Protein AF-A0A7W1GXA9-F1 (afdb_monomer)

Foldseek 3Di:
DLVVLVVVLVVLVVVLVVLVVVCVVVVHDQDDPPRVLLVVLVVVPDPDPVVVLVVLVVCVVVVVGDSSNSVSNSSNSVSVVVSVVSVVVSVVVVVCCVPPNDPVSNVVVVVVVVVVPD

Radius of gyration: 20.7 Å; Cα contacts (8 Å, |Δi|>4): 66; chains: 1; bounding box: 39×22×70 Å

Sequence (118 aa):
ELKLTNVARASLEELCLDYEDFLRQKQLPLWERSDPRRQEISRQRFSTADQFSIFVREMSQKQQGSIPEIAANGALVLLSVTCNLLNRQITAQAEAFQNEGGFTERLYRTRKAAQQHP

Mean predicted aligned error: 6.04 Å

Solvent-accessible surface area (backbone atoms only — not comparable to full-atom values): 6700 Å² total; per-residue (Å²): 106,68,70,57,56,52,51,53,42,51,56,50,53,51,52,42,51,53,38,54,48,51,30,58,77,68,74,36,77,80,77,57,93,82,38,66,67,56,55,53,58,65,68,65,64,67,91,46,71,66,59,46,53,52,50,32,52,53,41,29,75,69,68,74,43,53,56,72,41,44,45,40,49,48,48,46,48,53,46,52,53,50,46,55,52,49,52,53,50,49,52,53,52,50,52,46,36,73,76,60,45,49,74,69,54,42,53,50,52,54,53,53,52,61,71,73,57,132

pLDDT: mean 91.74, std 8.84, range [52.88, 98.69]

Secondary structure (DSSP, 8-state):
-HHHHHHHHHHHHHHHHHHHHHHHHTTPPPPPTT-HHHHHHHHH--SSHHHHHHHHHHHHHTTSS-HHHHHHHHHHHHHHHHHHHHHHHHHHHHHHHHHH--HHHHHHHHHHHHHH--

Structure (mmCIF, N/CA/C/O backbone):
data_AF-A0A7W1GXA9-F1
#
_entry.id   AF-A0A7W1GXA9-F1
#
loop_
_atom_site.group_PDB
_atom_site.id
_atom_site.type_symbol
_atom_site.label_atom_id
_atom_site.label_alt_id
_atom_site.label_comp_id
_atom_site.label_asym_id
_atom_site.label_entity_id
_atom_site.label_seq_id
_atom_site.pdbx_PDB_ins_code
_atom_site.Cartn_x
_atom_site.Cartn_y
_atom_site.Cartn_z
_atom_site.occupancy
_atom_site.B_iso_or_equiv
_atom_site.auth_seq_id
_atom_site.auth_comp_id
_atom_site.auth_asym_id
_atom_site.auth_atom_id
_atom_site.pdbx_PDB_model_num
ATOM 1 N N . GLU A 1 1 ? -12.512 6.752 17.268 1.00 72.88 1 GLU A N 1
ATOM 2 C CA . GLU A 1 1 ? -11.450 5.867 16.743 1.00 72.88 1 GLU A CA 1
ATOM 3 C C . GLU A 1 1 ? -11.895 5.124 15.491 1.00 72.88 1 GLU A C 1
ATOM 5 O O . GLU A 1 1 ? -11.421 5.503 14.434 1.00 72.88 1 GLU A O 1
ATOM 10 N N . LEU A 1 2 ? -12.885 4.222 15.552 1.00 82.19 2 LEU A N 1
ATOM 11 C CA . LEU A 1 2 ? -13.383 3.464 14.383 1.00 82.19 2 LEU A CA 1
ATOM 12 C C . LEU A 1 2 ? -13.675 4.322 13.131 1.00 82.19 2 LEU A C 1
ATOM 14 O O . LEU A 1 2 ? -13.318 3.954 12.017 1.00 82.19 2 LEU A O 1
ATOM 18 N N . LYS A 1 3 ? -14.278 5.508 13.307 1.00 84.12 3 LYS A N 1
ATOM 19 C CA . LYS A 1 3 ? -14.515 6.462 12.206 1.00 84.12 3 LYS A CA 1
ATOM 20 C C . LYS A 1 3 ? -13.219 6.921 11.520 1.00 84.12 3 LYS A C 1
ATOM 22 O O . LYS A 1 3 ? -13.185 6.982 10.301 1.00 84.12 3 LYS A O 1
ATOM 27 N N . LEU A 1 4 ? -12.165 7.215 12.285 1.00 89.38 4 LEU A N 1
ATOM 28 C CA . LEU A 1 4 ? -10.876 7.652 11.736 1.00 89.38 4 LEU A CA 1
ATOM 29 C C . LEU A 1 4 ? -10.165 6.503 11.016 1.00 89.38 4 LEU A C 1
ATOM 31 O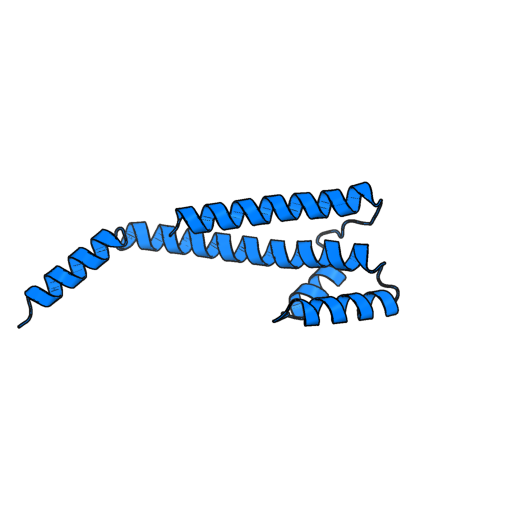 O . LEU A 1 4 ? -9.613 6.716 9.944 1.00 89.38 4 LEU A O 1
ATOM 35 N N . THR A 1 5 ? -10.239 5.281 11.553 1.00 88.38 5 THR A N 1
ATOM 36 C CA . THR A 1 5 ? -9.687 4.085 10.896 1.00 88.38 5 THR A CA 1
ATOM 37 C C . THR A 1 5 ? -10.400 3.790 9.573 1.00 88.38 5 THR A C 1
ATOM 39 O O . THR A 1 5 ? -9.750 3.451 8.588 1.00 88.38 5 THR A O 1
ATOM 42 N N . ASN A 1 6 ? -11.720 3.999 9.509 1.00 88.50 6 ASN A N 1
ATOM 43 C CA . ASN A 1 6 ? -12.480 3.892 8.261 1.00 88.50 6 ASN A CA 1
ATOM 44 C C . ASN A 1 6 ? -12.071 4.944 7.222 1.00 88.50 6 ASN A C 1
ATOM 46 O O . ASN A 1 6 ? -11.930 4.600 6.052 1.00 88.50 6 ASN A O 1
ATOM 50 N N . VAL A 1 7 ? -11.863 6.198 7.641 1.00 94.81 7 VAL A N 1
ATOM 51 C CA . VAL A 1 7 ? -11.375 7.262 6.747 1.00 94.81 7 VAL A CA 1
ATOM 52 C C . VAL A 1 7 ? -9.978 6.922 6.228 1.00 94.81 7 VAL A C 1
ATOM 54 O O . VAL A 1 7 ? -9.766 6.953 5.024 1.00 94.81 7 VAL A O 1
ATOM 57 N N . ALA A 1 8 ? -9.059 6.506 7.105 1.00 92.62 8 ALA A N 1
ATOM 58 C CA . ALA A 1 8 ? -7.715 6.091 6.705 1.00 92.62 8 ALA A CA 1
ATOM 59 C C . ALA A 1 8 ? -7.740 4.942 5.685 1.00 92.62 8 ALA A C 1
ATOM 61 O O . ALA A 1 8 ? -7.022 4.995 4.692 1.00 92.62 8 ALA A O 1
ATOM 62 N N . ARG A 1 9 ? -8.592 3.927 5.890 1.00 94.00 9 ARG A N 1
ATOM 63 C CA . ARG A 1 9 ? -8.766 2.832 4.925 1.00 94.00 9 ARG A CA 1
ATOM 64 C C . ARG A 1 9 ? -9.240 3.349 3.566 1.00 94.00 9 ARG A C 1
ATOM 66 O O . ARG A 1 9 ? -8.646 2.984 2.560 1.00 94.00 9 ARG A O 1
ATOM 73 N N . ALA A 1 10 ? -10.269 4.196 3.543 1.00 94.75 10 ALA A N 1
ATOM 74 C CA . ALA A 1 10 ? -10.794 4.761 2.301 1.00 94.75 10 ALA A CA 1
ATOM 75 C C . ALA A 1 10 ? -9.726 5.575 1.550 1.00 94.75 10 ALA A C 1
ATOM 77 O O . ALA A 1 10 ? -9.537 5.368 0.358 1.00 94.75 10 ALA A O 1
ATOM 78 N N . SER A 1 11 ? -8.954 6.410 2.254 1.00 96.50 11 SER A N 1
ATOM 79 C CA . SER A 1 11 ? -7.862 7.180 1.642 1.00 96.50 11 SER A CA 1
ATOM 80 C C . SER A 1 11 ? -6.764 6.296 1.041 1.00 96.50 11 SER A C 1
ATOM 82 O O . SER A 1 11 ? -6.186 6.645 0.018 1.00 96.50 11 SER A O 1
ATOM 84 N N . LEU A 1 12 ? -6.460 5.144 1.648 1.00 96.75 12 LEU A N 1
ATOM 85 C CA . LEU A 1 12 ? -5.490 4.204 1.075 1.00 96.75 12 LEU A CA 1
ATOM 86 C C . LEU A 1 12 ? -6.057 3.421 -0.116 1.00 96.75 12 LEU A C 1
ATOM 88 O O . LEU A 1 12 ? -5.301 3.071 -1.015 1.00 96.75 12 LEU A O 1
ATOM 92 N N . GLU A 1 13 ? -7.363 3.149 -0.137 1.00 95.81 13 GLU A N 1
ATOM 93 C CA . GLU A 1 13 ? -8.033 2.550 -1.297 1.00 95.81 13 GLU A CA 1
ATOM 94 C C . GLU A 1 13 ? -8.068 3.513 -2.487 1.00 95.81 13 GLU A C 1
ATOM 96 O O . GLU A 1 13 ? -7.795 3.086 -3.605 1.00 95.81 13 GLU A O 1
ATOM 101 N N . GLU A 1 14 ? -8.303 4.805 -2.251 1.00 97.62 14 GLU A N 1
ATOM 102 C CA . GLU A 1 14 ? -8.152 5.845 -3.278 1.00 97.62 14 GLU A CA 1
ATOM 103 C C . GLU A 1 14 ? -6.709 5.904 -3.798 1.00 97.62 14 GLU A C 1
ATOM 105 O O . GLU A 1 14 ? -6.488 5.861 -5.005 1.00 97.62 14 GLU A O 1
ATOM 110 N N . LEU A 1 15 ? -5.716 5.865 -2.903 1.00 97.75 15 LEU A N 1
ATOM 111 C CA . LEU A 1 15 ? -4.307 5.841 -3.302 1.00 97.75 15 LEU A CA 1
ATOM 112 C C . LEU A 1 15 ? -3.937 4.595 -4.131 1.00 97.75 15 LEU A C 1
ATOM 114 O O . LEU A 1 15 ? -3.069 4.671 -5.001 1.00 97.75 15 LEU A O 1
ATOM 118 N N . CYS A 1 16 ? -4.574 3.442 -3.898 1.00 97.62 16 CYS A N 1
ATOM 119 C CA . CYS A 1 16 ? -4.411 2.282 -4.779 1.00 97.62 16 CYS A CA 1
ATOM 120 C C . CYS A 1 16 ? -4.892 2.595 -6.201 1.00 97.62 16 CYS A C 1
ATOM 122 O O . CYS A 1 16 ? -4.168 2.324 -7.158 1.00 97.62 16 CYS A O 1
ATOM 124 N N . LEU A 1 17 ? -6.075 3.200 -6.339 1.00 98.00 17 LEU A N 1
ATOM 125 C CA . LEU A 1 17 ? -6.617 3.582 -7.645 1.00 98.00 17 LEU A CA 1
ATOM 126 C C . LEU A 1 17 ? -5.702 4.588 -8.356 1.00 98.00 17 LEU A C 1
ATOM 128 O O . LEU A 1 17 ? -5.446 4.435 -9.548 1.00 98.00 17 LEU A O 1
ATOM 132 N N . ASP A 1 18 ? -5.123 5.542 -7.623 1.00 98.31 18 ASP A N 1
ATOM 133 C CA . ASP A 1 18 ? -4.162 6.502 -8.178 1.00 98.31 18 ASP A CA 1
ATOM 134 C C . ASP A 1 18 ? -2.915 5.813 -8.763 1.00 98.31 18 ASP A C 1
ATOM 136 O O . ASP A 1 18 ? -2.422 6.198 -9.827 1.00 98.31 18 ASP A O 1
ATOM 140 N N . TYR A 1 19 ? -2.395 4.769 -8.105 1.00 98.44 19 TYR A N 1
ATOM 141 C CA . TYR A 1 19 ? -1.250 4.008 -8.620 1.00 98.44 19 TYR A CA 1
ATOM 142 C C . TYR A 1 19 ? -1.612 3.091 -9.796 1.00 98.44 19 TYR A C 1
ATOM 144 O O . TYR A 1 19 ? -0.808 2.949 -10.722 1.00 98.44 19 TYR A O 1
ATOM 152 N N . GLU A 1 20 ? -2.801 2.485 -9.793 1.00 98.31 20 GLU A N 1
ATOM 153 C CA . GLU A 1 20 ? -3.318 1.736 -10.947 1.00 98.31 20 GLU A CA 1
ATOM 154 C C . GLU A 1 20 ? -3.468 2.658 -12.168 1.00 98.31 20 GLU A C 1
ATOM 156 O O . GLU A 1 20 ? -3.038 2.322 -13.277 1.00 98.31 20 GLU A O 1
ATOM 161 N N . ASP A 1 21 ? -3.978 3.869 -11.951 1.00 98.56 21 ASP A N 1
ATOM 162 C CA . ASP A 1 21 ? -4.108 4.896 -12.976 1.00 98.56 21 ASP A CA 1
ATOM 163 C C . ASP A 1 21 ? -2.761 5.416 -13.465 1.00 98.56 21 ASP A C 1
ATOM 165 O O . ASP A 1 21 ? -2.573 5.586 -14.673 1.00 98.56 21 ASP A O 1
ATOM 169 N N . PHE A 1 22 ? -1.795 5.600 -12.567 1.00 98.56 22 PHE A N 1
ATOM 170 C CA . PHE A 1 22 ? -0.425 5.939 -12.936 1.00 98.56 22 PHE A CA 1
ATOM 171 C C . PHE A 1 22 ? 0.183 4.892 -13.881 1.00 98.56 22 PHE A C 1
ATOM 173 O O . PHE A 1 22 ? 0.739 5.252 -14.924 1.00 98.56 22 PHE A O 1
ATOM 180 N N . LEU A 1 23 ? 0.050 3.600 -13.556 1.00 98.69 23 LEU A N 1
ATOM 181 C CA . LEU A 1 23 ? 0.538 2.505 -14.401 1.00 98.69 23 LEU A CA 1
ATOM 182 C C . LEU A 1 23 ? -0.149 2.522 -15.771 1.00 98.69 23 LEU A C 1
ATOM 184 O O . LEU A 1 23 ? 0.523 2.496 -16.805 1.00 98.69 23 LEU A O 1
ATOM 188 N N . ARG A 1 24 ? -1.479 2.662 -15.781 1.00 98.50 24 ARG A N 1
ATOM 189 C CA . ARG A 1 24 ? -2.303 2.731 -16.993 1.00 98.50 24 ARG A CA 1
ATOM 190 C C . ARG A 1 24 ? -1.900 3.889 -17.907 1.00 98.50 24 ARG A C 1
ATOM 192 O O . ARG A 1 24 ? -1.655 3.676 -19.093 1.00 98.50 24 ARG A O 1
ATOM 199 N N . GLN A 1 25 ? -1.778 5.103 -17.370 1.00 98.56 25 GLN A N 1
ATOM 200 C CA . GLN A 1 25 ? -1.400 6.297 -18.136 1.00 98.56 25 GLN A CA 1
ATOM 201 C C . GLN A 1 25 ? 0.012 6.189 -18.728 1.00 98.56 25 GLN A C 1
ATOM 203 O O . GLN A 1 25 ? 0.271 6.679 -19.829 1.00 98.56 25 GLN A O 1
ATOM 208 N N . LYS A 1 26 ? 0.930 5.532 -18.012 1.00 98.06 26 LYS A N 1
ATOM 209 C CA . LYS A 1 26 ? 2.316 5.319 -18.446 1.00 98.06 26 LYS A CA 1
ATOM 210 C C . LYS A 1 26 ? 2.511 4.062 -19.300 1.00 98.06 26 LYS A C 1
ATOM 212 O O . LYS A 1 26 ? 3.642 3.810 -19.702 1.00 98.06 26 LYS A O 1
ATOM 217 N N . GLN A 1 27 ? 1.444 3.307 -19.591 1.00 98.12 27 GLN A N 1
ATOM 218 C CA . GLN A 1 27 ? 1.498 2.018 -20.299 1.00 98.12 27 GLN A CA 1
ATOM 219 C C . GLN A 1 27 ? 2.468 1.025 -19.633 1.00 98.12 27 GLN A C 1
ATOM 221 O O . GLN A 1 27 ? 3.163 0.260 -20.301 1.00 98.12 27 GLN A O 1
ATOM 226 N N . LEU A 1 28 ? 2.533 1.058 -18.301 1.00 98.44 28 LEU A N 1
ATOM 227 C CA . LEU A 1 28 ? 3.356 0.158 -17.504 1.00 98.44 28 LEU A CA 1
ATOM 228 C C . LEU A 1 28 ? 2.529 -1.060 -17.066 1.00 98.44 28 LEU A C 1
ATOM 230 O O . LEU A 1 28 ? 1.350 -0.905 -16.739 1.00 98.44 28 LEU A O 1
ATOM 234 N N . PRO A 1 29 ? 3.123 -2.265 -17.020 1.00 97.75 29 PRO A N 1
ATOM 235 C CA . PRO A 1 29 ? 2.414 -3.462 -16.588 1.00 97.75 29 PRO A CA 1
ATOM 236 C C . PRO A 1 29 ? 1.910 -3.354 -15.145 1.00 97.75 29 PRO A C 1
ATOM 238 O O . PRO A 1 29 ? 2.680 -3.049 -14.231 1.00 97.75 29 PRO A O 1
ATOM 241 N N . LEU A 1 30 ? 0.634 -3.677 -14.934 1.00 98.25 30 LEU A N 1
ATOM 242 C CA . LEU A 1 30 ? 0.099 -4.000 -13.613 1.00 98.25 30 LEU A CA 1
ATOM 243 C C . LEU A 1 30 ? 0.417 -5.465 -13.298 1.00 98.25 30 LEU A C 1
ATOM 245 O O . LEU A 1 30 ? 0.197 -6.348 -14.126 1.00 98.25 30 LEU A O 1
ATOM 249 N N . TRP A 1 31 ? 0.963 -5.732 -12.115 1.00 97.94 31 TRP A N 1
ATOM 250 C CA . TRP A 1 31 ? 1.353 -7.080 -11.719 1.00 97.94 31 TRP A CA 1
ATOM 251 C C . TRP A 1 31 ? 0.155 -7.876 -11.212 1.00 97.94 31 TRP A C 1
ATOM 253 O O . TRP A 1 31 ? -0.484 -7.520 -10.218 1.00 97.94 31 TRP A O 1
ATOM 263 N N . GLU A 1 32 ? -0.087 -9.013 -11.856 1.00 96.00 32 GLU A N 1
ATOM 264 C CA . GLU A 1 32 ? -1.107 -9.971 -11.448 1.00 96.00 32 GLU A CA 1
ATOM 265 C C . GLU A 1 32 ? -0.855 -10.533 -10.051 1.00 96.00 32 GLU A C 1
ATOM 267 O O . GLU A 1 32 ? 0.266 -10.550 -9.533 1.00 96.00 32 GLU A O 1
ATOM 272 N N . ARG A 1 33 ? -1.905 -11.077 -9.427 1.00 90.50 33 ARG A N 1
ATOM 273 C CA . ARG A 1 33 ? -1.801 -11.566 -8.044 1.00 90.50 33 ARG A CA 1
ATOM 274 C C . ARG A 1 33 ? -0.738 -12.647 -7.845 1.00 90.50 33 ARG A C 1
ATOM 276 O O . ARG A 1 33 ? -0.146 -12.696 -6.767 1.00 90.50 33 ARG A O 1
ATOM 283 N N . SER A 1 34 ? -0.516 -13.478 -8.862 1.00 94.00 34 SER A N 1
ATOM 284 C CA . SER A 1 34 ? 0.456 -14.574 -8.881 1.00 94.00 34 SER A CA 1
ATOM 285 C C . SER A 1 34 ? 1.882 -14.144 -9.230 1.00 94.00 34 SER A C 1
ATOM 287 O O . SER A 1 34 ? 2.768 -14.996 -9.237 1.00 94.00 34 SER A O 1
ATOM 289 N N . ASP A 1 35 ? 2.123 -12.865 -9.530 1.00 96.19 35 ASP A N 1
ATOM 290 C CA . ASP A 1 35 ? 3.456 -12.392 -9.894 1.00 96.19 35 ASP A CA 1
ATOM 291 C C . ASP A 1 35 ? 4.440 -12.590 -8.717 1.00 96.19 35 ASP A C 1
ATOM 293 O O . ASP A 1 35 ? 4.193 -12.096 -7.606 1.00 96.19 35 ASP A O 1
ATOM 297 N N . PRO A 1 36 ? 5.563 -13.306 -8.920 1.00 95.56 36 PRO A N 1
ATOM 298 C CA . PRO A 1 36 ? 6.520 -13.601 -7.856 1.00 95.56 36 PRO A CA 1
ATOM 299 C C . PRO A 1 36 ? 7.148 -12.338 -7.251 1.00 95.56 36 PRO A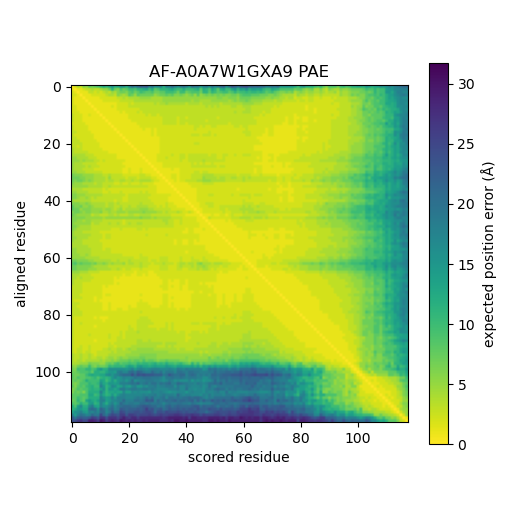 C 1
ATOM 301 O O . PRO A 1 36 ? 7.483 -12.338 -6.063 1.00 95.56 36 PRO A O 1
ATOM 304 N N . ARG A 1 37 ? 7.238 -11.237 -8.010 1.00 96.06 37 ARG A N 1
ATOM 305 C CA . ARG A 1 37 ? 7.756 -9.949 -7.527 1.00 96.06 37 ARG A CA 1
ATOM 306 C C . ARG A 1 37 ? 6.891 -9.379 -6.403 1.00 96.06 37 ARG A C 1
ATOM 308 O O . ARG A 1 37 ? 7.419 -8.781 -5.467 1.00 96.06 37 ARG A O 1
ATOM 315 N N . ARG A 1 38 ? 5.574 -9.628 -6.424 1.00 95.88 38 ARG A N 1
ATOM 316 C CA . ARG A 1 38 ? 4.667 -9.220 -5.334 1.00 95.88 38 ARG A CA 1
ATOM 317 C C . ARG A 1 38 ? 4.992 -9.948 -4.034 1.00 95.88 38 ARG A C 1
ATOM 319 O O . ARG A 1 38 ? 4.987 -9.339 -2.965 1.00 95.88 38 ARG A O 1
ATOM 326 N N . GLN A 1 39 ? 5.295 -11.245 -4.116 1.00 92.50 39 GLN A N 1
ATOM 327 C CA . GLN A 1 39 ? 5.677 -12.022 -2.937 1.00 92.50 39 GLN A CA 1
ATOM 328 C C . GLN A 1 39 ? 7.026 -11.572 -2.384 1.00 92.50 39 GLN A C 1
ATOM 330 O O . GLN A 1 39 ? 7.178 -11.481 -1.169 1.00 92.50 39 GLN A O 1
ATOM 335 N N . GLU A 1 40 ? 7.985 -11.276 -3.262 1.00 94.44 40 GLU A N 1
ATOM 336 C CA . GLU A 1 40 ? 9.298 -10.781 -2.860 1.00 94.44 40 GLU A CA 1
ATOM 337 C C . GLU A 1 40 ? 9.176 -9.482 -2.054 1.00 94.44 40 GLU A C 1
ATOM 339 O O . GLU A 1 40 ? 9.636 -9.423 -0.916 1.00 94.44 40 GLU A O 1
ATOM 344 N N . ILE A 1 41 ? 8.436 -8.493 -2.567 1.00 94.88 41 ILE A N 1
ATOM 345 C CA . ILE A 1 41 ? 8.179 -7.221 -1.869 1.00 94.88 41 ILE A CA 1
ATOM 346 C C . ILE A 1 41 ? 7.541 -7.449 -0.497 1.00 94.88 41 ILE A C 1
ATOM 348 O O . ILE A 1 41 ? 7.956 -6.848 0.494 1.00 94.88 41 ILE A O 1
ATOM 352 N N . SER A 1 42 ? 6.561 -8.352 -0.406 1.00 91.06 42 SER A N 1
ATOM 353 C CA . SER A 1 42 ? 5.915 -8.656 0.872 1.00 91.06 42 SER A CA 1
ATOM 354 C C . SER A 1 42 ? 6.862 -9.309 1.889 1.00 91.06 42 SER A C 1
ATOM 356 O O . SER A 1 42 ? 6.653 -9.139 3.093 1.00 91.06 42 SER A O 1
ATOM 358 N N . ARG A 1 43 ? 7.870 -10.073 1.446 1.00 93.19 43 ARG A N 1
ATOM 359 C CA . ARG A 1 43 ? 8.839 -10.743 2.333 1.00 93.19 43 ARG A CA 1
ATOM 360 C C . ARG A 1 43 ? 9.863 -9.779 2.917 1.00 93.19 43 ARG A C 1
ATOM 362 O O . ARG A 1 43 ? 10.294 -10.000 4.044 1.00 93.19 43 ARG A O 1
ATOM 369 N N . GLN A 1 44 ? 10.199 -8.712 2.195 1.00 93.50 44 GLN A N 1
ATOM 370 C CA . GLN A 1 44 ? 11.222 -7.750 2.613 1.00 93.50 44 GLN A CA 1
ATOM 371 C C . GLN A 1 44 ? 10.855 -6.966 3.882 1.00 93.50 44 GLN A C 1
ATOM 373 O O . GLN A 1 44 ? 11.751 -6.537 4.600 1.00 93.50 44 GLN A O 1
ATOM 378 N N . ARG A 1 45 ? 9.554 -6.810 4.189 1.00 90.69 45 ARG A N 1
ATOM 379 C CA . ARG A 1 45 ? 9.056 -6.135 5.408 1.00 90.69 45 ARG A CA 1
ATOM 380 C C . ARG A 1 45 ? 9.773 -4.804 5.685 1.00 90.69 45 ARG A C 1
ATOM 382 O O . ARG A 1 45 ? 10.310 -4.596 6.769 1.00 90.69 45 ARG A O 1
ATOM 389 N N . PHE A 1 46 ? 9.784 -3.923 4.687 1.00 94.94 46 PHE A N 1
ATOM 390 C CA . PHE A 1 46 ? 10.464 -2.632 4.772 1.00 94.94 46 PHE A CA 1
ATOM 391 C C . PHE A 1 46 ? 10.016 -1.829 5.996 1.00 94.94 46 PHE A C 1
ATOM 393 O O . PHE A 1 46 ? 8.820 -1.657 6.233 1.00 94.94 46 PHE A O 1
ATOM 400 N N . SER A 1 47 ? 10.988 -1.290 6.728 1.00 93.94 47 SER A N 1
ATOM 401 C CA . SER A 1 47 ? 10.738 -0.388 7.855 1.00 93.94 47 SER A CA 1
ATOM 402 C C . SER A 1 47 ? 10.664 1.073 7.416 1.00 93.94 47 SER A C 1
ATOM 404 O O . SER A 1 47 ? 10.121 1.902 8.143 1.00 93.94 47 SER A O 1
ATOM 406 N N . THR A 1 48 ? 11.225 1.410 6.248 1.00 96.31 48 THR A N 1
ATOM 407 C CA . THR A 1 48 ? 11.270 2.785 5.733 1.00 96.31 48 THR A CA 1
ATOM 408 C C . THR A 1 48 ? 11.050 2.851 4.223 1.00 96.31 48 THR A C 1
ATOM 410 O O . THR A 1 48 ? 11.300 1.892 3.488 1.00 96.31 48 THR A O 1
ATOM 413 N N . ALA A 1 49 ? 10.627 4.027 3.749 1.00 94.44 49 ALA A N 1
ATOM 414 C CA . ALA A 1 49 ? 10.522 4.318 2.322 1.00 94.44 49 ALA A CA 1
ATOM 415 C C . ALA A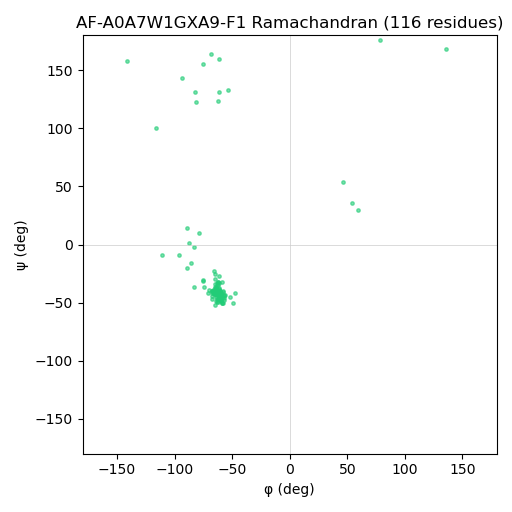 1 49 ? 11.889 4.270 1.615 1.00 94.44 49 ALA A C 1
ATOM 417 O O . ALA A 1 49 ? 11.968 3.828 0.471 1.00 94.44 49 ALA A O 1
ATOM 418 N N . ASP A 1 50 ? 12.973 4.646 2.302 1.00 97.00 50 ASP A N 1
ATOM 419 C CA . ASP A 1 50 ? 14.325 4.591 1.738 1.00 97.00 50 ASP A CA 1
ATOM 420 C C . ASP A 1 50 ? 14.750 3.153 1.434 1.00 97.00 50 ASP A C 1
ATOM 422 O O . ASP A 1 50 ? 15.246 2.888 0.339 1.00 97.00 50 ASP A O 1
ATOM 426 N N . GLN A 1 51 ? 14.483 2.210 2.347 1.00 97.56 51 GLN A N 1
ATOM 427 C CA . GLN A 1 51 ? 14.753 0.784 2.121 1.00 97.56 51 GLN A CA 1
ATOM 428 C C . GLN A 1 51 ? 13.979 0.255 0.911 1.00 97.56 51 GLN A C 1
ATOM 430 O O . GLN A 1 51 ? 14.548 -0.432 0.064 1.00 97.56 51 GLN A O 1
ATOM 435 N N . PHE A 1 52 ? 12.702 0.629 0.794 1.00 97.75 52 PHE A N 1
ATOM 436 C CA . PHE A 1 52 ? 11.903 0.295 -0.380 1.00 97.75 52 PHE A CA 1
ATOM 437 C C . PHE A 1 52 ? 12.498 0.902 -1.661 1.00 97.75 52 PHE A C 1
ATOM 439 O O . PHE A 1 52 ? 12.630 0.211 -2.667 1.00 97.75 52 PHE A O 1
ATOM 446 N N . SER A 1 53 ? 12.935 2.163 -1.628 1.00 97.81 53 SER A N 1
ATOM 447 C CA . SER A 1 53 ? 13.526 2.833 -2.793 1.00 97.81 53 SER A CA 1
ATOM 448 C C . SER A 1 53 ? 14.839 2.188 -3.258 1.00 97.81 53 SER A C 1
ATOM 450 O O . SER A 1 53 ? 15.080 2.083 -4.462 1.00 97.81 53 SER A O 1
ATOM 452 N N . ILE A 1 54 ? 15.673 1.720 -2.321 1.00 98.12 54 ILE A N 1
ATOM 453 C CA . ILE A 1 54 ? 16.906 0.980 -2.618 1.00 98.12 54 ILE A CA 1
ATOM 454 C C . ILE A 1 54 ? 16.546 -0.338 -3.303 1.00 98.12 54 ILE A C 1
ATOM 456 O O . ILE A 1 54 ? 17.049 -0.623 -4.389 1.00 98.12 54 ILE A O 1
ATOM 460 N N . PHE A 1 55 ? 15.596 -1.081 -2.738 1.00 97.88 55 PHE A N 1
ATOM 461 C CA . PHE A 1 55 ? 15.128 -2.344 -3.298 1.00 97.88 55 PHE A CA 1
ATOM 462 C C . PHE A 1 55 ? 14.550 -2.191 -4.718 1.00 97.88 55 PHE A C 1
ATOM 464 O O . PHE A 1 55 ? 14.865 -2.977 -5.613 1.00 97.88 55 PHE A O 1
ATOM 471 N N . VAL A 1 56 ? 13.771 -1.133 -4.971 1.00 98.31 56 VAL A N 1
ATOM 472 C CA . VAL A 1 56 ? 13.263 -0.794 -6.315 1.00 98.31 56 VAL A CA 1
ATOM 473 C C . VAL A 1 56 ? 14.415 -0.616 -7.313 1.00 98.31 56 VAL A C 1
ATOM 475 O O . VAL A 1 56 ? 14.356 -1.134 -8.433 1.00 98.31 56 VAL A O 1
ATOM 478 N N . ARG A 1 57 ? 15.482 0.096 -6.922 1.00 98.19 57 ARG A N 1
ATOM 479 C CA . ARG A 1 57 ? 16.663 0.303 -7.780 1.00 98.19 57 ARG A CA 1
ATOM 480 C C . ARG A 1 57 ? 17.378 -1.014 -8.069 1.00 98.19 57 ARG A C 1
ATOM 482 O O . ARG A 1 57 ? 17.731 -1.256 -9.221 1.00 98.19 57 ARG A O 1
ATOM 489 N N . GLU A 1 58 ? 17.542 -1.874 -7.069 1.00 97.56 58 GLU A N 1
ATOM 490 C CA . GLU A 1 58 ? 18.166 -3.193 -7.230 1.00 97.56 58 GLU A CA 1
ATOM 491 C C . GLU A 1 58 ? 17.374 -4.105 -8.175 1.00 97.56 58 GLU A C 1
ATOM 493 O O . GLU A 1 58 ? 17.954 -4.762 -9.040 1.00 97.56 58 GLU A O 1
ATOM 498 N N . MET A 1 59 ? 16.044 -4.139 -8.059 1.00 97.38 59 MET A N 1
ATOM 499 C CA . MET A 1 59 ? 15.192 -4.896 -8.981 1.00 97.38 59 MET A CA 1
ATOM 500 C C . MET A 1 59 ? 15.308 -4.386 -10.419 1.00 97.38 59 MET A C 1
ATOM 502 O O . MET A 1 59 ? 15.379 -5.183 -11.357 1.00 97.38 59 MET A O 1
ATOM 506 N N . SER A 1 60 ? 15.362 -3.064 -10.598 1.00 97.62 60 SER A N 1
ATOM 507 C CA . SER A 1 60 ? 15.509 -2.470 -11.926 1.00 97.62 60 SER A CA 1
ATOM 508 C C . SER A 1 60 ? 16.878 -2.785 -12.540 1.00 97.62 60 SER A C 1
ATOM 510 O O . SER A 1 60 ? 16.954 -3.148 -13.711 1.00 97.62 60 SER A O 1
ATOM 512 N N . GLN A 1 61 ? 17.953 -2.773 -11.741 1.00 97.62 61 GLN A N 1
ATOM 513 C CA . GLN A 1 61 ? 19.288 -3.222 -12.169 1.00 97.62 61 GLN A CA 1
ATOM 514 C C . GLN A 1 61 ? 19.308 -4.702 -12.582 1.00 97.62 61 GLN A C 1
ATOM 516 O O . GLN A 1 61 ? 20.017 -5.075 -13.515 1.00 97.62 61 GLN A O 1
ATOM 521 N N . LYS A 1 62 ? 18.486 -5.539 -11.938 1.00 9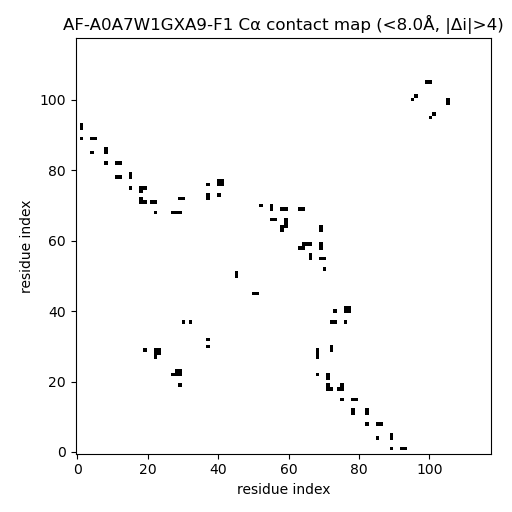6.62 62 LYS A N 1
ATOM 522 C CA . LYS A 1 62 ? 18.270 -6.950 -12.301 1.00 96.62 62 LYS A CA 1
ATOM 523 C C . LYS A 1 62 ? 17.327 -7.138 -13.501 1.00 96.62 62 LYS A C 1
ATOM 525 O O . LYS A 1 62 ? 16.923 -8.265 -13.766 1.00 96.62 62 LYS A O 1
ATOM 530 N N . GLN A 1 63 ? 16.966 -6.063 -14.208 1.00 95.19 63 GLN A N 1
ATOM 531 C CA . GLN A 1 63 ? 16.082 -6.070 -15.381 1.00 95.19 63 GLN A CA 1
ATOM 532 C C . GLN A 1 63 ? 14.678 -6.636 -15.101 1.00 95.19 63 GLN A C 1
ATOM 534 O O . GLN A 1 63 ? 14.025 -7.173 -15.990 1.00 95.19 63 GLN A O 1
ATOM 539 N N . GLN A 1 64 ? 14.178 -6.491 -13.870 1.00 94.69 64 GLN A N 1
ATOM 540 C CA . GLN A 1 64 ? 12.850 -6.986 -13.466 1.00 94.69 64 GLN A CA 1
ATOM 541 C C . GLN A 1 64 ? 11.720 -5.972 -13.700 1.00 94.69 64 GLN A C 1
ATOM 543 O O . GLN A 1 64 ? 10.630 -6.119 -13.144 1.00 94.69 64 GLN A O 1
ATOM 548 N N . GLY A 1 65 ? 11.992 -4.925 -14.475 1.00 95.88 65 GLY A N 1
ATOM 549 C CA . GLY A 1 65 ? 11.081 -3.820 -14.748 1.00 95.88 65 GLY A CA 1
ATOM 550 C C . GLY A 1 65 ? 11.774 -2.463 -14.656 1.00 95.88 65 GLY A C 1
ATOM 551 O O . GLY A 1 65 ? 12.911 -2.325 -14.185 1.00 95.88 65 GLY A O 1
ATOM 552 N N . SER A 1 66 ? 11.074 -1.434 -15.118 1.00 98.25 66 SER A N 1
ATOM 553 C CA . SER A 1 66 ? 11.524 -0.053 -14.939 1.00 98.25 66 SER A CA 1
ATOM 554 C C . SER A 1 66 ? 11.303 0.412 -13.493 1.00 98.25 66 SER A C 1
ATOM 556 O O . SER A 1 66 ? 10.412 -0.081 -12.803 1.00 98.25 66 SER A O 1
ATOM 558 N N . ILE A 1 67 ? 12.081 1.396 -13.030 1.00 98.31 67 ILE A N 1
ATOM 559 C CA . ILE A 1 67 ? 11.876 2.019 -11.710 1.00 98.31 67 ILE A CA 1
ATOM 560 C C . ILE A 1 67 ? 10.412 2.446 -11.477 1.00 98.31 67 ILE A C 1
ATOM 562 O O . ILE A 1 67 ? 9.873 2.062 -10.441 1.00 98.31 67 ILE A O 1
ATOM 566 N N . PRO A 1 68 ? 9.735 3.193 -12.379 1.00 98.44 68 PRO A N 1
ATOM 567 C CA . PRO A 1 68 ? 8.346 3.592 -12.143 1.00 98.44 68 PRO A CA 1
ATOM 568 C C . PRO A 1 68 ? 7.372 2.406 -12.102 1.00 98.44 68 PRO A C 1
ATOM 570 O O . PRO A 1 68 ? 6.433 2.437 -11.312 1.00 98.44 68 PRO A O 1
ATOM 573 N N . GLU A 1 69 ? 7.604 1.349 -12.889 1.00 98.38 69 GLU A N 1
ATOM 574 C CA . GLU A 1 69 ? 6.785 0.129 -12.845 1.00 98.38 69 GLU A CA 1
ATOM 575 C C . GLU A 1 69 ? 6.919 -0.574 -11.491 1.00 98.38 69 GLU A C 1
ATOM 577 O O . GLU A 1 69 ? 5.916 -0.872 -10.843 1.00 98.38 69 GLU A O 1
ATOM 582 N N . ILE A 1 70 ? 8.157 -0.822 -11.057 1.00 98.44 70 ILE A N 1
ATOM 583 C CA . ILE A 1 70 ? 8.452 -1.539 -9.813 1.00 98.44 70 ILE A CA 1
ATOM 584 C C . ILE A 1 70 ? 7.987 -0.719 -8.605 1.00 98.44 70 ILE A C 1
ATOM 586 O O . ILE A 1 70 ? 7.402 -1.275 -7.679 1.00 98.44 70 ILE A O 1
ATOM 590 N N . ALA A 1 71 ? 8.208 0.599 -8.614 1.00 98.44 71 ALA A N 1
ATOM 591 C CA . ALA A 1 71 ? 7.786 1.482 -7.532 1.00 98.44 71 ALA A CA 1
ATOM 592 C C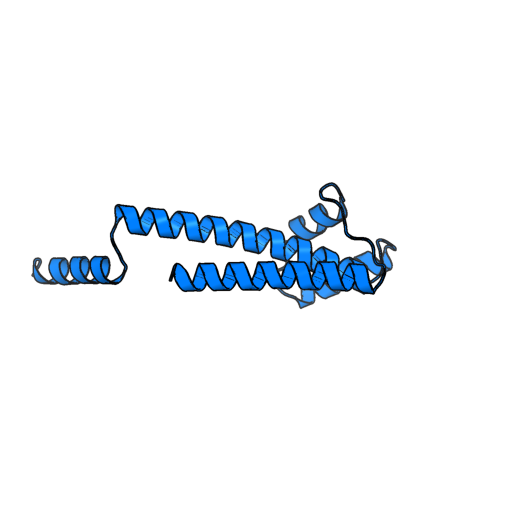 . ALA A 1 71 ? 6.260 1.494 -7.368 1.00 98.44 71 ALA A C 1
ATOM 594 O O . ALA A 1 71 ? 5.776 1.297 -6.255 1.00 98.44 71 ALA A O 1
ATOM 595 N N . ALA A 1 72 ? 5.506 1.676 -8.457 1.00 98.56 72 ALA A N 1
ATOM 596 C CA . ALA A 1 72 ? 4.047 1.736 -8.397 1.00 98.56 72 ALA A CA 1
ATOM 597 C C . ALA A 1 72 ? 3.434 0.378 -8.020 1.00 98.56 72 ALA A C 1
ATOM 599 O O . ALA A 1 72 ? 2.627 0.300 -7.096 1.00 98.56 72 ALA A O 1
ATOM 600 N N . ASN A 1 73 ? 3.873 -0.717 -8.650 1.00 98.56 73 ASN A N 1
ATOM 601 C CA . ASN A 1 73 ? 3.395 -2.052 -8.283 1.00 98.56 73 ASN A CA 1
ATOM 602 C C . ASN A 1 73 ? 3.801 -2.447 -6.857 1.00 98.56 73 ASN A C 1
ATOM 604 O O . ASN A 1 73 ? 3.028 -3.081 -6.138 1.00 98.56 73 ASN A O 1
ATOM 608 N N . GLY A 1 74 ? 4.997 -2.057 -6.419 1.00 98.06 74 GLY A N 1
ATOM 609 C CA . GLY A 1 74 ? 5.443 -2.281 -5.052 1.00 98.06 74 GLY A CA 1
ATOM 610 C C . GLY A 1 74 ? 4.625 -1.502 -4.031 1.00 98.06 74 GLY A C 1
ATOM 611 O O . GLY A 1 74 ? 4.217 -2.076 -3.021 1.00 98.06 74 GLY A O 1
ATOM 612 N N . ALA A 1 75 ? 4.298 -0.241 -4.322 1.00 98.06 75 ALA A N 1
ATOM 613 C CA . ALA A 1 75 ? 3.379 0.543 -3.508 1.00 98.06 75 ALA A CA 1
ATOM 614 C C . ALA A 1 75 ? 2.003 -0.135 -3.419 1.00 98.06 75 ALA A C 1
ATOM 616 O O . ALA A 1 75 ? 1.501 -0.314 -2.313 1.00 98.06 75 ALA A O 1
ATOM 617 N N . LEU A 1 76 ? 1.442 -0.617 -4.535 1.00 98.25 76 LEU A N 1
ATOM 618 C CA . LEU A 1 76 ? 0.173 -1.363 -4.547 1.00 98.25 76 LEU A CA 1
ATOM 619 C C . LEU A 1 76 ? 0.207 -2.616 -3.660 1.00 98.25 76 LEU A C 1
ATOM 621 O O . LEU A 1 76 ? -0.760 -2.911 -2.955 1.00 98.25 76 LEU A O 1
ATOM 625 N N . VAL A 1 77 ? 1.318 -3.359 -3.652 1.00 97.44 77 VAL A N 1
ATOM 626 C CA . VAL A 1 77 ? 1.490 -4.522 -2.764 1.00 97.44 77 VAL A CA 1
ATOM 627 C C . VAL A 1 77 ? 1.465 -4.097 -1.296 1.00 97.44 77 VAL A C 1
ATOM 629 O O . VAL A 1 77 ? 0.723 -4.683 -0.506 1.00 97.44 77 VAL A O 1
ATOM 632 N N . LEU A 1 78 ? 2.241 -3.075 -0.930 1.00 96.69 78 LEU A N 1
ATOM 633 C CA . LEU A 1 78 ? 2.329 -2.593 0.450 1.00 96.69 78 LEU A CA 1
ATOM 634 C C . LEU A 1 78 ? 1.001 -1.990 0.927 1.00 96.69 78 LEU A C 1
ATOM 636 O O . LEU A 1 78 ? 0.550 -2.298 2.029 1.00 96.69 78 LEU A O 1
ATOM 640 N N . LEU A 1 79 ? 0.333 -1.205 0.081 1.00 96.44 79 LEU A N 1
ATOM 641 C CA . LEU A 1 79 ? -0.988 -0.641 0.355 1.00 96.44 79 LEU A CA 1
ATOM 642 C C . LEU A 1 79 ? -2.032 -1.738 0.549 1.00 96.44 79 LEU A C 1
ATOM 644 O O . LEU A 1 79 ? -2.787 -1.693 1.515 1.00 96.44 79 LEU A O 1
ATOM 648 N N . SER A 1 80 ? -2.026 -2.775 -0.294 1.00 94.00 80 SER A N 1
ATOM 649 C CA . SER A 1 80 ? -2.930 -3.917 -0.137 1.00 94.00 80 SER A CA 1
ATOM 650 C C . SER A 1 80 ? -2.734 -4.620 1.211 1.00 94.00 80 SER A C 1
ATOM 652 O O . SER A 1 80 ? -3.712 -4.960 1.884 1.00 94.00 80 SER A O 1
ATOM 654 N N . VAL A 1 81 ? -1.487 -4.802 1.659 1.00 93.44 81 VAL A N 1
ATOM 655 C CA . VAL A 1 81 ? -1.199 -5.339 3.000 1.00 93.44 81 VAL A CA 1
ATOM 656 C C . VAL A 1 81 ? -1.735 -4.403 4.086 1.00 93.44 81 VAL A C 1
ATOM 658 O O . VAL A 1 81 ? -2.434 -4.867 4.987 1.00 93.44 81 VAL A O 1
ATOM 661 N N . THR A 1 82 ? -1.484 -3.097 3.988 1.00 95.00 82 THR A N 1
ATOM 662 C CA . THR A 1 82 ? -1.964 -2.115 4.970 1.00 95.00 82 THR A CA 1
ATOM 663 C C . THR A 1 82 ? -3.491 -2.068 5.043 1.00 95.00 82 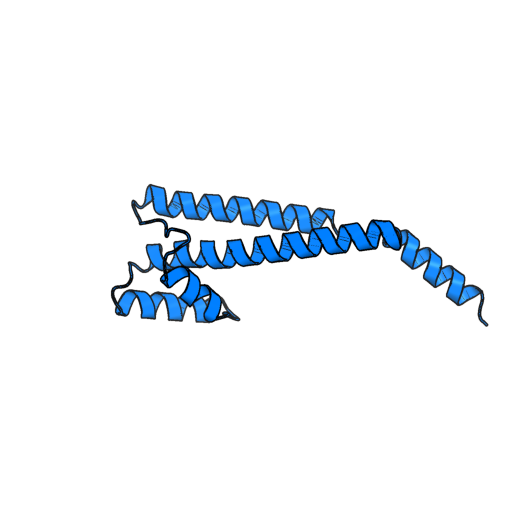THR A C 1
ATOM 665 O O . THR A 1 82 ? -4.037 -2.129 6.143 1.00 95.00 82 THR A O 1
ATOM 668 N N . CYS A 1 83 ? -4.205 -2.053 3.915 1.00 94.81 83 CYS A N 1
ATOM 669 C CA . CYS A 1 83 ? -5.670 -2.090 3.897 1.00 94.81 83 CYS A CA 1
ATOM 670 C C . CYS A 1 83 ? -6.215 -3.362 4.562 1.00 94.81 83 CYS A C 1
ATOM 672 O O . CYS A 1 83 ? -7.169 -3.298 5.337 1.00 94.81 83 CYS A O 1
ATOM 674 N N . ASN A 1 84 ? -5.575 -4.516 4.341 1.00 94.50 84 ASN A N 1
ATOM 675 C CA . ASN A 1 84 ? -5.944 -5.761 5.020 1.00 94.50 84 ASN A CA 1
ATOM 676 C C . ASN A 1 84 ? -5.729 -5.692 6.542 1.00 94.50 84 ASN A C 1
ATOM 678 O O . ASN A 1 84 ? -6.552 -6.204 7.304 1.00 94.50 84 ASN A O 1
ATOM 682 N N . LEU A 1 85 ? -4.648 -5.057 7.003 1.00 94.69 85 LEU A N 1
ATOM 683 C CA . LEU A 1 85 ? -4.396 -4.850 8.432 1.00 94.69 85 LEU A CA 1
ATOM 684 C C . LEU A 1 85 ? -5.408 -3.878 9.053 1.00 94.69 85 LEU A C 1
ATOM 686 O O 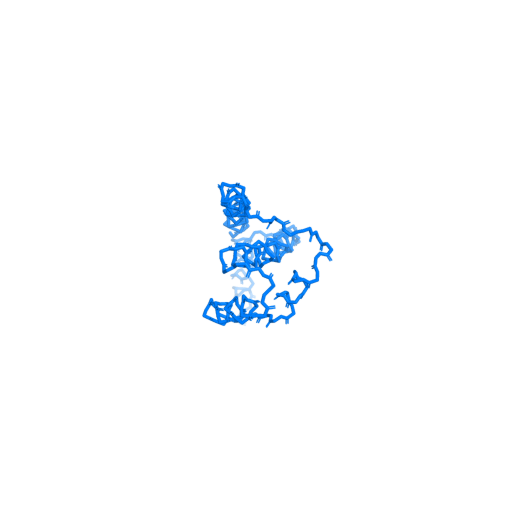. LEU A 1 85 ? -5.934 -4.162 10.129 1.00 94.69 85 LEU A O 1
ATOM 690 N N . LEU A 1 86 ? -5.741 -2.787 8.357 1.00 95.31 86 LEU A N 1
ATOM 691 C CA . LEU A 1 86 ? -6.770 -1.842 8.795 1.00 95.31 86 LEU A CA 1
ATOM 692 C C . LEU A 1 86 ? -8.147 -2.504 8.875 1.00 95.31 86 LEU A C 1
ATOM 694 O O . LEU A 1 86 ? -8.850 -2.298 9.858 1.00 95.31 86 LEU A O 1
ATOM 698 N N . ASN A 1 87 ? -8.509 -3.356 7.912 1.00 94.75 87 ASN A N 1
ATOM 699 C CA . ASN A 1 87 ? -9.750 -4.133 7.971 1.00 94.75 87 ASN A CA 1
ATOM 700 C C . ASN A 1 87 ? -9.820 -4.993 9.237 1.00 94.75 87 ASN A C 1
ATOM 702 O O . ASN A 1 87 ? -10.819 -4.958 9.950 1.00 94.75 87 ASN A O 1
ATOM 706 N N . ARG A 1 88 ? -8.736 -5.701 9.573 1.00 95.00 88 ARG A N 1
ATOM 707 C CA . ARG A 1 88 ? -8.664 -6.486 10.817 1.00 95.00 88 ARG A CA 1
ATOM 708 C C . ARG A 1 88 ? -8.774 -5.607 12.063 1.00 95.00 88 ARG A C 1
ATOM 710 O O . ARG A 1 88 ? -9.451 -5.989 13.013 1.00 95.00 88 ARG A O 1
ATOM 717 N N . GLN A 1 89 ? -8.148 -4.430 12.058 1.00 94.69 89 GLN A N 1
ATOM 718 C CA . GLN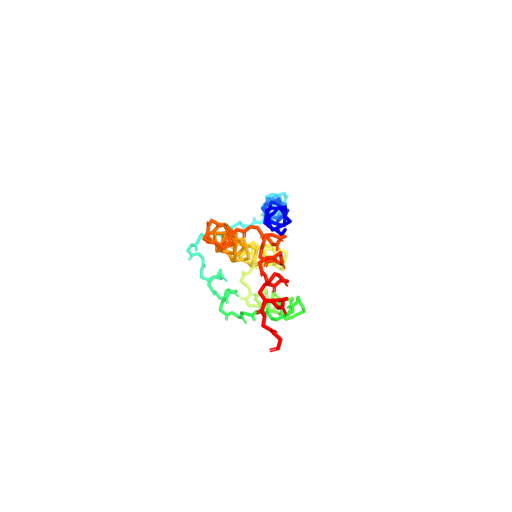 A 1 89 ? -8.247 -3.475 13.162 1.00 94.69 89 GLN A CA 1
ATOM 719 C C . GLN A 1 89 ? -9.680 -2.952 13.340 1.00 94.69 89 GLN A C 1
ATOM 721 O O . GLN A 1 89 ? -10.154 -2.867 14.470 1.00 94.69 89 GLN A O 1
ATOM 726 N N . ILE A 1 90 ? -10.379 -2.640 12.245 1.00 93.25 90 ILE A N 1
ATOM 727 C CA . ILE A 1 90 ? -11.786 -2.210 12.246 1.00 93.25 90 ILE A CA 1
ATOM 728 C C . ILE A 1 90 ? -12.671 -3.314 12.834 1.00 93.25 90 ILE A C 1
ATOM 730 O O . ILE A 1 90 ? -13.487 -3.025 13.709 1.00 93.25 90 ILE A O 1
ATOM 734 N N . THR A 1 91 ? -12.488 -4.569 12.407 1.00 92.88 91 THR A N 1
ATOM 735 C CA . THR A 1 91 ? -13.226 -5.720 12.954 1.00 92.88 91 THR A CA 1
ATOM 736 C C . THR A 1 91 ? -13.007 -5.855 14.460 1.00 92.88 91 THR A C 1
ATOM 738 O O . THR A 1 91 ? -13.977 -5.871 15.213 1.00 92.88 91 THR A O 1
ATOM 741 N N . ALA A 1 92 ? -11.753 -5.843 14.917 1.00 91.06 92 ALA A N 1
ATOM 742 C CA . ALA A 1 92 ? -11.435 -5.945 16.342 1.00 91.06 92 ALA A CA 1
ATOM 743 C C . ALA A 1 92 ? -12.017 -4.777 17.162 1.00 91.06 92 ALA A C 1
ATOM 745 O O . ALA A 1 92 ? -12.540 -4.969 18.258 1.00 91.06 92 ALA A O 1
ATOM 746 N N . GLN A 1 93 ? -11.971 -3.551 16.630 1.00 89.50 93 GLN A N 1
ATOM 747 C CA . GLN A 1 93 ? -12.575 -2.382 17.275 1.00 89.50 93 GLN A CA 1
ATOM 748 C C . GLN A 1 93 ? -14.103 -2.488 17.363 1.00 89.50 93 GLN A C 1
ATOM 750 O O . GLN A 1 93 ? -14.680 -2.045 18.357 1.00 89.50 93 GLN A O 1
ATOM 755 N N . ALA A 1 94 ? -14.757 -3.051 16.344 1.00 88.62 94 ALA A N 1
ATOM 756 C CA . ALA A 1 94 ? -16.199 -3.269 16.342 1.00 88.62 94 ALA A CA 1
ATOM 757 C C . ALA A 1 94 ? -16.611 -4.322 17.385 1.00 88.62 94 ALA A C 1
ATOM 759 O O . ALA A 1 94 ? -17.539 -4.076 18.154 1.00 88.62 94 ALA A O 1
ATOM 760 N N . GLU A 1 95 ? -15.884 -5.438 17.473 1.00 89.12 95 GLU A N 1
ATOM 761 C CA . GLU A 1 95 ? -16.103 -6.481 18.486 1.00 89.12 95 GLU A CA 1
ATOM 762 C C . GLU A 1 95 ? -15.902 -5.942 19.910 1.00 89.12 95 GLU A C 1
ATOM 764 O O . GLU A 1 95 ? -16.760 -6.118 20.776 1.00 89.12 95 GLU A O 1
ATOM 769 N N . ALA A 1 96 ? -14.812 -5.208 20.155 1.00 86.69 96 ALA A N 1
ATOM 770 C CA . ALA A 1 96 ? -14.559 -4.583 21.454 1.00 86.69 96 ALA A CA 1
ATOM 771 C C . ALA A 1 96 ? -15.646 -3.560 21.821 1.00 86.69 96 ALA A C 1
ATOM 773 O O . ALA A 1 96 ? -16.046 -3.454 22.979 1.00 86.69 96 ALA A O 1
ATOM 774 N N . PHE A 1 97 ? -16.160 -2.810 20.841 1.00 83.94 97 PHE A N 1
ATOM 775 C CA . PHE A 1 97 ? -17.265 -1.881 21.068 1.00 83.94 97 PHE A CA 1
ATOM 776 C C . PHE A 1 97 ? -18.560 -2.608 21.459 1.00 83.94 97 PHE A C 1
ATOM 778 O O . PHE A 1 97 ? -19.250 -2.154 22.369 1.00 83.94 97 PHE A O 1
ATOM 785 N N . GLN A 1 98 ? -18.874 -3.734 20.808 1.00 82.69 98 GLN A N 1
ATOM 786 C CA . GLN A 1 98 ? -20.048 -4.551 21.132 1.00 82.69 98 GLN A CA 1
ATOM 787 C C . GLN A 1 98 ? -19.960 -5.173 22.532 1.00 82.69 98 GLN A C 1
ATOM 789 O O . GLN A 1 98 ? -20.951 -5.167 23.259 1.00 82.69 98 GLN A O 1
ATOM 794 N N . ASN A 1 99 ? -18.786 -5.677 22.922 1.00 82.69 99 ASN A N 1
ATOM 795 C CA . ASN A 1 99 ? -18.609 -6.401 24.184 1.00 82.69 99 ASN A CA 1
ATOM 796 C C . ASN A 1 99 ? -18.389 -5.478 25.395 1.00 82.69 99 ASN A C 1
ATOM 798 O O . ASN A 1 99 ? -18.857 -5.769 26.496 1.00 82.69 99 ASN A O 1
ATOM 802 N N . GLU A 1 100 ? -17.676 -4.364 25.220 1.00 79.19 100 GLU A N 1
ATOM 803 C CA . GLU A 1 100 ? -17.201 -3.536 26.338 1.00 79.19 100 GLU A CA 1
ATOM 804 C C . GLU A 1 100 ? -17.891 -2.165 26.432 1.00 79.19 100 GLU A C 1
ATOM 806 O O . GLU A 1 100 ? -17.706 -1.448 27.420 1.00 79.19 100 GLU A O 1
ATOM 811 N N . GLY A 1 101 ? -18.691 -1.795 25.428 1.00 73.69 101 GLY A N 1
ATOM 812 C CA . GLY A 1 101 ? -19.248 -0.452 25.279 1.00 73.69 101 GLY A CA 1
ATOM 813 C C . GLY A 1 101 ? -18.236 0.548 24.711 1.00 73.69 101 GLY A C 1
ATOM 814 O O . GLY A 1 101 ? -17.067 0.238 24.460 1.00 73.69 101 GLY A O 1
ATOM 815 N N . GLY A 1 102 ? -18.680 1.783 24.471 1.00 78.75 102 GLY A N 1
ATOM 816 C CA . GLY A 1 102 ? -17.837 2.826 23.874 1.00 78.75 102 GLY A CA 1
ATOM 817 C C . GLY A 1 102 ? -16.704 3.309 24.789 1.00 78.75 102 GLY A C 1
ATOM 818 O O . GLY A 1 102 ? -16.747 3.130 26.001 1.00 78.75 102 GLY A O 1
ATOM 819 N N . PHE A 1 103 ? -15.704 4.004 24.232 1.00 73.50 103 PHE A N 1
ATOM 820 C CA . PHE A 1 103 ? -14.573 4.552 25.005 1.00 73.50 103 PHE A CA 1
ATOM 821 C C . PHE A 1 103 ? -15.022 5.388 26.219 1.00 73.50 103 PHE A C 1
ATOM 823 O O . PHE A 1 103 ? -14.532 5.185 27.328 1.00 73.50 103 PHE A O 1
ATOM 830 N N . THR A 1 104 ? -16.005 6.275 26.032 1.00 76.19 104 THR A N 1
ATOM 831 C CA . THR A 1 104 ? -16.594 7.089 27.109 1.00 76.19 104 THR A CA 1
ATOM 832 C C . THR A 1 104 ? -17.255 6.231 28.185 1.00 76.19 104 THR A C 1
ATOM 834 O O . THR A 1 104 ? -17.155 6.534 29.371 1.00 76.19 104 THR A O 1
ATOM 837 N N . GLU A 1 105 ? -17.910 5.147 27.778 1.00 78.62 105 GLU A N 1
ATOM 838 C CA . GLU A 1 105 ? -18.611 4.235 28.675 1.00 78.62 105 GLU A CA 1
ATOM 839 C C . GLU A 1 105 ? -17.622 3.417 29.512 1.00 78.62 105 GLU A C 1
ATOM 841 O O . GLU A 1 105 ? -17.780 3.314 30.728 1.00 78.62 105 GLU A O 1
ATOM 846 N N . ARG A 1 106 ? -16.536 2.935 28.893 1.00 79.25 106 ARG A N 1
ATOM 847 C CA . ARG A 1 106 ? -15.425 2.280 29.595 1.00 79.25 106 ARG A CA 1
ATOM 848 C C . ARG A 1 106 ? -14.762 3.221 30.601 1.00 79.25 106 ARG A C 1
ATOM 850 O O . ARG A 1 106 ? -14.618 2.858 31.762 1.00 79.25 106 ARG A O 1
ATOM 857 N N . LEU A 1 107 ? -14.446 4.456 30.201 1.00 79.06 107 LEU A N 1
ATOM 858 C CA . LEU A 1 107 ? -13.905 5.485 31.103 1.00 79.06 107 LEU A CA 1
ATOM 859 C C . LEU A 1 107 ? -14.834 5.777 32.283 1.00 79.06 107 LEU A C 1
ATOM 861 O O . LEU A 1 107 ? -14.370 5.940 33.412 1.00 79.06 107 LEU A O 1
ATOM 865 N N . TYR A 1 108 ? -16.141 5.843 32.031 1.00 80.62 108 TYR A N 1
ATOM 866 C CA . TYR A 1 108 ? -17.136 6.033 33.078 1.00 80.62 108 TYR A CA 1
ATOM 867 C C . TYR A 1 108 ? -17.159 4.851 34.059 1.00 80.62 108 TYR A C 1
ATOM 869 O O . TYR A 1 108 ? -17.117 5.073 35.271 1.00 80.62 108 TYR A O 1
ATOM 877 N N . ARG A 1 109 ? -17.140 3.604 33.562 1.00 83.06 109 ARG A N 1
ATOM 878 C CA . ARG A 1 109 ? -17.064 2.389 34.395 1.00 83.06 109 ARG A CA 1
ATOM 879 C C . ARG A 1 109 ? -15.795 2.369 35.254 1.00 83.06 109 ARG A C 1
ATOM 881 O O . ARG A 1 109 ? -15.901 2.177 36.462 1.00 83.06 109 ARG A O 1
ATOM 888 N N . THR A 1 110 ? -14.626 2.648 34.672 1.00 83.19 110 THR A N 1
ATOM 889 C CA . THR A 1 110 ? -13.347 2.697 35.405 1.00 83.19 110 THR A CA 1
ATOM 890 C C . THR A 1 110 ? -13.351 3.769 36.494 1.00 83.19 110 THR A C 1
ATOM 892 O O . THR A 1 110 ? -12.945 3.498 37.622 1.00 83.19 110 THR A O 1
ATOM 895 N N . ARG A 1 111 ? -13.858 4.977 36.200 1.00 82.94 111 ARG A N 1
ATOM 896 C CA . ARG A 1 111 ? -13.976 6.053 37.202 1.00 82.94 111 ARG A CA 1
ATOM 897 C C . ARG A 1 111 ? -14.893 5.666 38.355 1.00 82.94 111 ARG A C 1
ATOM 899 O O . ARG A 1 111 ? -14.556 5.925 39.504 1.00 82.94 111 ARG A O 1
ATOM 906 N N . LYS A 1 112 ? -16.033 5.040 38.059 1.00 81.25 112 LYS A N 1
ATOM 907 C CA . LYS A 1 112 ? -16.983 4.603 39.086 1.00 81.25 112 LYS A CA 1
ATOM 908 C C . LYS A 1 112 ? -16.395 3.494 39.965 1.00 81.25 112 LYS A C 1
ATOM 910 O O . LYS A 1 112 ? -16.558 3.548 41.176 1.00 81.25 112 LYS A O 1
ATOM 915 N N . ALA A 1 113 ? -15.672 2.538 39.380 1.00 81.94 113 ALA A N 1
ATOM 916 C CA . ALA A 1 113 ? -14.990 1.483 40.131 1.00 81.94 113 ALA A CA 1
ATOM 917 C C . ALA A 1 113 ? -13.903 2.042 41.069 1.00 81.94 113 ALA A C 1
ATOM 919 O O . ALA A 1 113 ? -13.837 1.649 42.230 1.00 81.94 113 ALA A O 1
ATOM 920 N N . ALA A 1 114 ? -13.116 3.020 40.607 1.00 80.00 114 ALA A N 1
ATOM 921 C CA . ALA A 1 114 ? -12.099 3.692 41.423 1.00 80.00 114 ALA A CA 1
ATOM 922 C C . ALA A 1 114 ? -12.685 4.514 42.589 1.00 80.00 114 ALA A C 1
ATOM 924 O O . ALA A 1 114 ? -11.993 4.772 43.563 1.00 80.00 114 ALA A O 1
ATOM 925 N N . GLN A 1 115 ? -13.954 4.924 42.507 1.00 73.38 115 GLN A N 1
ATOM 926 C CA . GLN A 1 115 ? -14.657 5.613 43.598 1.00 73.38 115 GLN A CA 1
ATOM 927 C C . GLN A 1 115 ? -15.295 4.649 44.612 1.00 73.38 115 GLN A C 1
ATOM 929 O O . GLN A 1 115 ? -15.679 5.082 45.694 1.00 73.38 115 GLN A O 1
ATOM 934 N N . GLN A 1 116 ? -15.440 3.365 44.272 1.00 65.75 116 GLN A N 1
ATOM 935 C CA . GLN A 1 116 ? -16.080 2.355 45.125 1.00 65.75 116 GLN A CA 1
ATOM 936 C C . GLN A 1 116 ? -15.085 1.524 45.951 1.00 65.75 116 GLN A C 1
ATOM 938 O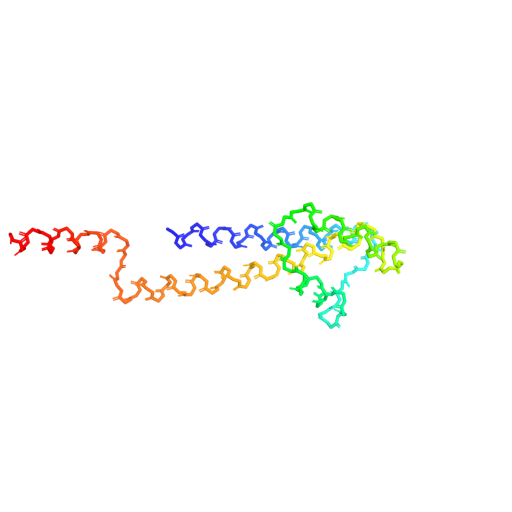 O . GLN A 1 116 ? -15.513 0.808 46.853 1.00 65.75 116 GLN A O 1
ATOM 943 N N . HIS A 1 117 ? -13.783 1.647 45.689 1.00 55.19 117 HIS A N 1
ATOM 944 C CA . HIS A 1 117 ? -12.718 1.053 46.498 1.00 55.19 117 HIS A CA 1
ATOM 945 C C . HIS A 1 117 ? -11.854 2.158 47.136 1.00 55.19 117 HIS A C 1
ATOM 947 O O . HIS A 1 117 ? -11.023 2.727 46.426 1.00 55.19 117 HIS A O 1
ATOM 953 N N . PRO A 1 118 ? -12.068 2.494 48.427 1.00 52.88 118 PRO A N 1
ATOM 954 C CA . PRO A 1 118 ? -11.128 3.293 49.213 1.00 52.88 118 PRO A CA 1
ATOM 955 C C . PRO A 1 118 ? -9.850 2.518 49.562 1.00 52.88 118 PRO A C 1
ATOM 957 O O . PRO A 1 118 ? -9.915 1.268 49.659 1.00 52.88 118 PRO A O 1
#